Protein AF-A0A9D6U1D5-F1 (afdb_monomer)

Solvent-accessible surface area (backbone atoms only — not comparable to full-atom values): 5457 Å² total; per-residue (Å²): 139,46,69,76,48,76,51,85,46,34,38,28,42,75,87,43,80,44,70,63,67,42,79,46,67,90,56,95,45,68,71,60,49,74,64,62,74,46,47,29,40,37,30,14,21,4,69,76,40,73,54,75,80,55,66,68,57,53,50,53,32,50,79,69,66,24,44,77,45,79,33,28,24,68,56,34,48,51,54,58,63,68,52,59,92,88,60,48,47,33,34,42,36,36,38,43,112

Secondary structure (DSSP, 8-state):
--EEEEETTEEEETTEEE-S-EEE---SSHHHHHH---SEEEEEETTTT-PPPPHHHHHHHHHTTPEEEEE-HHHHHHHHHTS-TT--EEEEEE---

Nearest PDB structures (foldseek):
  2cyj-assembly1_A  TM=8.434E-01  e=9.416E-07  Pyrococcus horikoshii OT3
  2q4q-assembly1_A  TM=8.139E-01  e=4.039E-06  Homo sapiens
  2q4q-assembly2_B  TM=7.434E-01  e=1.599E-06  Homo sapiens
  6xle-assembly1_B  TM=4.063E-01  e=7.465E+00  Saccharomyces cerevisiae S288C

Radius of gyration: 13.1 Å; Cα contacts (8 Å, |Δi|>4): 186; chains: 1; bounding box: 34×24×35 Å

Mean predicted aligned error: 3.12 Å

pLDDT: mean 93.72, std 6.44, range [68.81, 98.38]

Structure (mmCIF, N/CA/C/O backbone):
data_AF-A0A9D6U1D5-F1
#
_entry.id   AF-A0A9D6U1D5-F1
#
loop_
_atom_site.group_PDB
_atom_site.id
_atom_site.type_symbol
_atom_site.label_atom_id
_atom_site.label_alt_id
_atom_site.label_comp_id
_atom_site.label_asym_id
_atom_site.label_entity_id
_atom_site.label_seq_id
_atom_site.pdbx_PDB_ins_code
_atom_site.Cartn_x
_atom_site.Cartn_y
_atom_site.Cartn_z
_atom_site.occupancy
_atom_site.B_iso_or_equiv
_atom_site.auth_seq_id
_atom_site.auth_comp_id
_atom_site.auth_asym_id
_atom_site.auth_atom_id
_atom_site.pdbx_PDB_model_num
ATOM 1 N N . MET A 1 1 ? 5.224 6.440 9.252 1.00 88.94 1 MET A N 1
ATOM 2 C CA . MET A 1 1 ? 5.750 5.820 8.023 1.00 88.94 1 MET A CA 1
ATOM 3 C C . MET A 1 1 ? 5.404 6.727 6.861 1.00 88.94 1 MET A C 1
ATOM 5 O O . MET A 1 1 ? 4.264 7.175 6.794 1.00 88.94 1 MET A O 1
ATOM 9 N N . ARG A 1 2 ? 6.361 7.005 5.981 1.00 94.31 2 ARG A N 1
ATOM 10 C CA . ARG A 1 2 ? 6.196 7.844 4.795 1.00 94.31 2 ARG A CA 1
ATOM 11 C C . ARG A 1 2 ? 6.804 7.146 3.583 1.00 94.31 2 ARG A C 1
ATOM 13 O O . ARG A 1 2 ? 7.920 6.643 3.649 1.00 94.31 2 ARG A O 1
ATOM 20 N N . ILE A 1 3 ? 6.079 7.133 2.468 1.00 97.50 3 ILE A N 1
ATOM 21 C CA . ILE A 1 3 ? 6.628 6.727 1.172 1.00 97.50 3 ILE A CA 1
ATOM 22 C C . ILE A 1 3 ? 7.321 7.949 0.571 1.00 97.50 3 ILE A C 1
ATOM 24 O O . ILE A 1 3 ? 6.663 8.932 0.225 1.00 97.50 3 ILE A O 1
ATOM 28 N N . ASP A 1 4 ? 8.642 7.904 0.460 1.00 98.19 4 ASP A N 1
ATOM 29 C CA . ASP A 1 4 ? 9.444 9.018 -0.043 1.00 98.19 4 ASP A CA 1
ATOM 30 C C . ASP A 1 4 ? 9.373 9.112 -1.566 1.00 98.19 4 ASP A C 1
ATOM 32 O O . ASP A 1 4 ? 9.225 10.202 -2.123 1.00 98.19 4 ASP A O 1
ATOM 36 N N . SER A 1 5 ? 9.449 7.968 -2.252 1.00 98.12 5 SER A N 1
ATOM 37 C CA . SER A 1 5 ? 9.360 7.907 -3.709 1.00 98.12 5 SER A CA 1
ATOM 38 C C . SER A 1 5 ? 8.943 6.532 -4.227 1.00 98.12 5 SER A C 1
ATOM 40 O O . SER A 1 5 ? 9.122 5.504 -3.572 1.00 98.12 5 SER A O 1
ATOM 42 N N . TYR A 1 6 ? 8.397 6.533 -5.443 1.00 98.06 6 TYR A N 1
ATOM 43 C CA . TYR A 1 6 ? 8.099 5.339 -6.228 1.00 98.06 6 TYR A CA 1
ATOM 44 C C . TYR A 1 6 ? 8.515 5.543 -7.691 1.00 98.06 6 TYR A C 1
ATOM 46 O O . TYR A 1 6 ? 8.160 6.546 -8.330 1.00 98.06 6 TYR A O 1
ATOM 54 N N . GLU A 1 7 ? 9.212 4.541 -8.218 1.00 97.06 7 GLU A N 1
ATOM 55 C CA . GLU A 1 7 ? 9.599 4.368 -9.616 1.00 97.06 7 GLU A CA 1
ATOM 56 C C . GLU A 1 7 ? 9.395 2.901 -10.027 1.00 97.06 7 GLU A C 1
ATOM 58 O O . GLU A 1 7 ? 9.174 2.026 -9.192 1.00 97.06 7 GLU A O 1
ATOM 63 N N . PHE A 1 8 ? 9.445 2.609 -11.327 1.00 96.88 8 PHE A N 1
ATOM 64 C CA . PHE A 1 8 ? 9.220 1.249 -11.817 1.0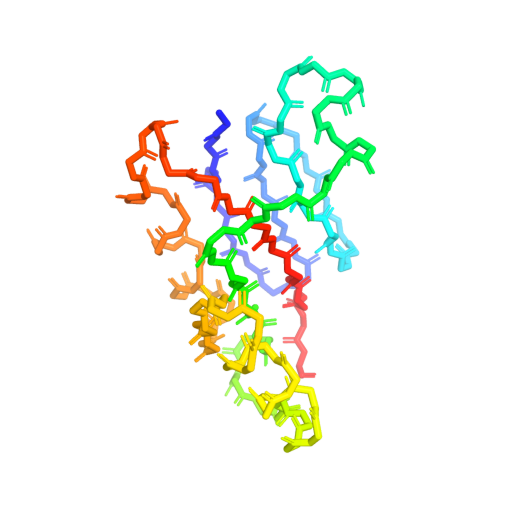0 96.88 8 PHE A CA 1
ATOM 65 C C . PHE A 1 8 ? 10.202 0.254 -11.172 1.00 96.88 8 PHE A C 1
ATOM 67 O O . PHE A 1 8 ? 11.416 0.377 -11.332 1.00 96.88 8 PHE A O 1
ATOM 74 N N . GLY A 1 9 ? 9.671 -0.730 -10.440 1.00 97.19 9 GLY A N 1
ATOM 75 C CA . GLY A 1 9 ? 10.458 -1.746 -9.737 1.00 97.19 9 GLY A CA 1
ATOM 76 C C . GLY A 1 9 ? 11.183 -1.260 -8.474 1.00 97.19 9 GLY A C 1
ATOM 77 O O . GLY A 1 9 ? 11.983 -2.014 -7.921 1.00 97.19 9 GLY A O 1
ATOM 78 N N . GLN A 1 10 ? 10.937 -0.032 -8.003 1.00 98.25 10 GLN A N 1
ATOM 79 C CA . GLN A 1 10 ? 11.594 0.511 -6.813 1.00 98.25 10 GLN A CA 1
ATOM 80 C C . GLN A 1 10 ? 10.677 1.430 -5.998 1.00 98.25 10 GLN A C 1
ATOM 82 O O . GLN A 1 10 ? 10.029 2.331 -6.523 1.00 98.25 10 GLN A O 1
ATOM 87 N N . ILE A 1 11 ? 10.691 1.261 -4.680 1.00 98.38 11 ILE A N 1
ATOM 88 C CA . ILE A 1 11 ? 10.004 2.146 -3.736 1.00 98.38 11 ILE A CA 1
ATOM 89 C C . ILE A 1 11 ? 10.931 2.475 -2.566 1.00 98.38 11 ILE A C 1
ATOM 91 O O . ILE A 1 11 ? 11.690 1.616 -2.110 1.00 98.38 11 ILE A O 1
ATOM 95 N N . VAL A 1 12 ? 10.892 3.722 -2.102 1.00 98.38 12 VAL A N 1
ATOM 96 C CA . VAL A 1 12 ? 11.646 4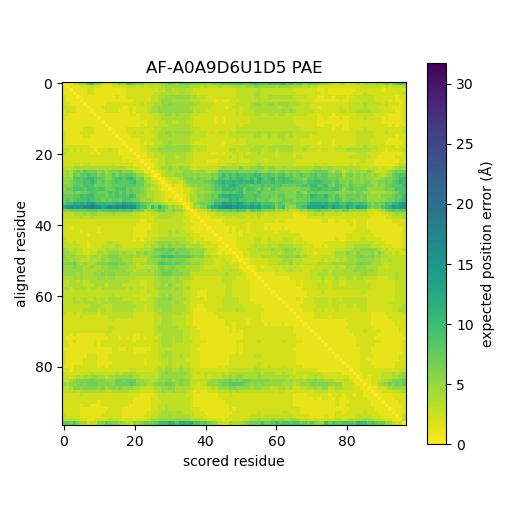.193 -0.935 1.00 98.38 12 VAL A CA 1
ATOM 97 C C . VAL A 1 12 ? 10.653 4.570 0.155 1.00 98.38 12 VAL A C 1
ATOM 99 O O . VAL A 1 12 ? 9.751 5.374 -0.080 1.00 98.38 12 VAL A O 1
ATOM 102 N N . ILE A 1 13 ? 10.795 3.958 1.329 1.00 97.75 13 ILE A N 1
ATOM 103 C CA . ILE A 1 13 ? 9.923 4.170 2.488 1.00 97.75 13 ILE A CA 1
ATOM 104 C C . ILE A 1 13 ? 10.805 4.454 3.696 1.00 97.75 13 ILE A C 1
ATOM 106 O O . ILE A 1 13 ? 11.664 3.633 4.023 1.00 97.75 13 ILE A O 1
ATOM 110 N N . ASP A 1 14 ? 10.592 5.598 4.342 1.00 96.19 14 ASP A N 1
ATOM 111 C CA . ASP A 1 14 ? 11.392 6.084 5.471 1.00 96.19 14 ASP A CA 1
ATOM 112 C C . ASP A 1 14 ? 12.917 5.966 5.204 1.00 96.19 14 ASP A C 1
ATOM 114 O O . ASP A 1 14 ? 13.689 5.476 6.029 1.00 96.19 14 ASP A O 1
ATOM 118 N N . GLY A 1 15 ? 13.352 6.355 4.000 1.00 97.94 15 GLY A N 1
ATOM 119 C CA . GLY A 1 15 ? 14.742 6.313 3.532 1.00 97.94 15 GLY A CA 1
ATOM 120 C C . GLY A 1 15 ? 15.262 4.931 3.114 1.00 97.94 15 GLY A C 1
ATOM 121 O O . GLY A 1 15 ? 16.392 4.824 2.634 1.00 97.94 15 GLY A O 1
ATOM 122 N N . LYS A 1 16 ? 14.466 3.865 3.262 1.00 97.94 16 LYS A N 1
ATOM 123 C CA . LYS A 1 16 ? 14.860 2.498 2.908 1.00 97.94 16 LYS A CA 1
ATOM 124 C C . LYS A 1 16 ? 14.301 2.078 1.554 1.00 97.94 16 LYS A C 1
ATOM 126 O O . LYS A 1 16 ? 13.102 2.162 1.304 1.00 97.94 16 LYS A O 1
ATOM 131 N N . THR A 1 17 ? 15.182 1.558 0.707 1.00 98.25 17 THR A N 1
ATOM 132 C CA . THR A 1 17 ? 14.842 1.089 -0.639 1.00 98.25 17 THR A CA 1
ATOM 133 C C . THR A 1 17 ? 14.361 -0.357 -0.638 1.00 98.25 17 THR A C 1
ATOM 135 O O . THR A 1 17 ? 14.995 -1.239 -0.055 1.00 98.25 17 THR A O 1
ATOM 138 N N . TYR A 1 18 ? 13.290 -0.609 -1.384 1.00 98.12 18 TYR A N 1
ATOM 139 C CA . TYR A 1 18 ? 12.759 -1.932 -1.690 1.00 98.12 18 TYR A CA 1
ATOM 140 C C . TYR A 1 18 ? 12.611 -2.092 -3.207 1.00 98.12 18 TYR A C 1
ATOM 142 O O . TYR A 1 18 ? 12.350 -1.125 -3.922 1.00 98.12 18 TYR A O 1
ATOM 150 N N . ARG A 1 19 ? 12.811 -3.320 -3.696 1.00 97.75 19 ARG A N 1
ATOM 151 C CA . ARG A 1 19 ? 12.813 -3.674 -5.132 1.00 97.75 19 ARG A CA 1
ATOM 152 C C . ARG A 1 19 ? 11.934 -4.881 -5.464 1.00 97.75 19 ARG A C 1
AT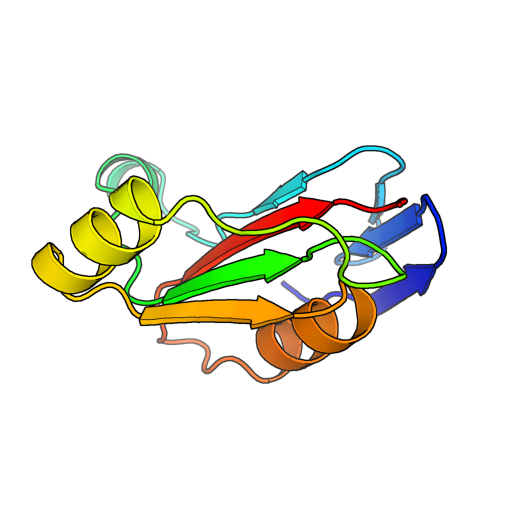OM 154 O O . ARG A 1 19 ? 12.116 -5.538 -6.480 1.00 97.75 19 ARG A O 1
ATOM 161 N N . GLN A 1 20 ? 11.028 -5.200 -4.556 1.00 96.88 20 GLN A N 1
ATOM 162 C CA . GLN A 1 20 ? 10.064 -6.284 -4.667 1.00 96.88 20 GLN A CA 1
ATOM 163 C C . GLN A 1 20 ? 8.719 -5.762 -4.190 1.00 96.88 20 GLN A C 1
ATOM 165 O O . GLN A 1 20 ? 8.672 -4.752 -3.482 1.00 96.88 20 GLN A O 1
ATOM 170 N N . ASP A 1 21 ? 7.657 -6.463 -4.552 1.00 97.25 21 ASP A N 1
ATOM 171 C CA . ASP A 1 21 ? 6.319 -6.139 -4.081 1.00 97.25 21 ASP A CA 1
ATOM 172 C C . ASP A 1 21 ? 6.256 -6.158 -2.552 1.00 97.25 21 ASP A C 1
ATOM 174 O O . ASP A 1 21 ? 6.946 -6.935 -1.884 1.00 97.25 21 ASP A O 1
ATOM 178 N N . LEU A 1 22 ? 5.443 -5.266 -1.990 1.00 96.88 22 LEU A N 1
ATOM 179 C CA . LEU A 1 22 ? 5.379 -5.052 -0.548 1.00 96.88 22 LEU A CA 1
ATOM 180 C C . LEU A 1 22 ? 3.971 -5.268 -0.019 1.00 96.88 22 LEU A C 1
ATOM 182 O O . LEU A 1 22 ? 3.011 -4.698 -0.534 1.00 96.88 22 LEU A O 1
ATOM 186 N N . LEU A 1 23 ? 3.886 -6.008 1.084 1.00 95.12 23 LEU A N 1
ATOM 187 C CA . LEU A 1 23 ? 2.767 -5.931 2.011 1.00 95.12 23 LEU A CA 1
ATOM 188 C C . LEU A 1 23 ? 3.161 -4.993 3.150 1.00 95.12 23 LEU A C 1
ATOM 190 O O . LEU A 1 23 ? 4.193 -5.188 3.792 1.00 95.12 23 LEU A O 1
ATOM 194 N N . ILE A 1 24 ? 2.357 -3.961 3.380 1.00 93.56 24 ILE A N 1
ATOM 195 C CA . ILE A 1 24 ? 2.620 -2.931 4.382 1.00 93.56 24 ILE A CA 1
ATOM 196 C C . ILE A 1 24 ? 1.500 -2.938 5.408 1.00 93.56 24 ILE A C 1
ATOM 198 O O . ILE A 1 24 ? 0.320 -2.874 5.062 1.00 93.56 24 ILE A O 1
ATOM 202 N N . TRP A 1 25 ? 1.900 -2.961 6.676 1.00 90.00 25 TRP A N 1
ATOM 203 C CA . TRP A 1 25 ? 1.001 -2.897 7.815 1.00 90.00 25 TRP A CA 1
ATOM 204 C C . TRP A 1 25 ? 1.599 -1.992 8.902 1.00 90.00 25 TRP A C 1
ATOM 206 O O . TRP A 1 25 ? 2.420 -2.450 9.698 1.00 90.00 25 TRP A O 1
ATOM 216 N N . PRO A 1 26 ? 1.258 -0.692 8.940 1.00 84.94 26 PRO A N 1
ATOM 217 C CA . PRO A 1 26 ? 1.896 0.278 9.827 1.00 84.94 26 PRO A CA 1
ATOM 218 C C . PRO A 1 26 ? 1.258 0.265 11.223 1.00 84.94 26 PRO A C 1
ATOM 220 O O . PRO A 1 26 ? 0.782 1.290 11.707 1.00 84.94 26 PRO A O 1
ATOM 223 N N . ILE A 1 27 ? 1.228 -0.901 11.873 1.00 81.25 27 ILE A N 1
ATOM 224 C CA . ILE A 1 27 ? 0.777 -1.018 13.263 1.00 81.25 27 ILE A CA 1
ATOM 225 C C . ILE A 1 27 ? 1.997 -1.150 14.185 1.00 81.25 27 ILE A C 1
ATOM 227 O O . ILE A 1 27 ? 2.803 -2.061 13.991 1.00 81.25 27 ILE A O 1
ATOM 231 N N . PRO A 1 28 ? 2.140 -0.276 15.200 1.00 74.62 28 PRO A N 1
ATOM 232 C CA . PRO A 1 28 ? 3.296 -0.288 16.096 1.00 74.62 28 PRO A CA 1
ATOM 233 C C . PRO A 1 28 ? 3.274 -1.435 17.122 1.00 74.62 28 PRO A C 1
ATOM 235 O O . PRO A 1 28 ? 4.330 -1.812 17.629 1.00 74.62 28 PRO A O 1
ATOM 238 N N . TYR A 1 29 ? 2.104 -2.007 17.432 1.00 80.94 29 TYR A N 1
ATOM 239 C CA . TYR A 1 29 ? 1.946 -3.041 18.460 1.00 80.94 29 TYR A CA 1
ATOM 240 C C . TYR A 1 29 ? 1.658 -4.424 17.862 1.00 80.94 29 TYR A C 1
ATOM 242 O O . TYR A 1 29 ? 0.687 -4.614 17.133 1.00 80.94 29 TYR A O 1
ATOM 250 N N . VAL A 1 30 ? 2.467 -5.426 18.229 1.00 81.31 30 VAL A N 1
ATOM 251 C CA . VAL A 1 30 ? 2.389 -6.796 17.675 1.00 81.31 30 VAL A CA 1
ATOM 252 C C . VAL A 1 30 ? 1.012 -7.433 17.874 1.00 81.31 30 VAL A C 1
ATOM 254 O O . VAL A 1 30 ? 0.481 -8.029 16.943 1.00 81.31 30 VAL A O 1
ATOM 257 N N . PHE A 1 31 ? 0.395 -7.284 19.049 1.00 82.50 31 PHE A N 1
ATOM 258 C CA . PHE A 1 31 ? -0.938 -7.845 19.303 1.00 82.50 31 PHE A CA 1
ATOM 259 C C . PHE A 1 31 ? -2.025 -7.221 18.417 1.00 82.50 31 PHE A C 1
ATOM 261 O O . PHE A 1 31 ? -2.911 -7.928 17.945 1.00 82.50 31 PHE A O 1
ATOM 268 N N . GLU A 1 32 ? -1.937 -5.921 18.136 1.00 75.81 32 GLU A N 1
ATOM 269 C CA . GLU A 1 32 ? -2.856 -5.244 17.217 1.00 75.81 32 GLU A CA 1
ATOM 270 C C . GLU A 1 32 ? -2.598 -5.644 15.760 1.00 75.81 32 GLU A C 1
ATOM 272 O O . GLU A 1 32 ? -3.541 -5.810 14.987 1.00 75.81 32 GLU A O 1
ATOM 277 N N . ALA A 1 33 ? -1.331 -5.850 15.387 1.00 72.62 33 ALA A N 1
ATOM 278 C CA . ALA A 1 33 ? -0.967 -6.354 14.068 1.00 72.62 33 ALA A CA 1
ATOM 279 C C . ALA A 1 33 ? -1.517 -7.771 13.840 1.00 72.62 33 ALA A C 1
ATOM 281 O O . ALA A 1 33 ? -2.052 -8.050 12.771 1.00 72.62 33 ALA A O 1
ATOM 282 N N . LEU A 1 34 ? -1.465 -8.636 14.862 1.00 78.19 34 LEU A N 1
ATOM 283 C CA . LEU A 1 34 ? -2.061 -9.976 14.831 1.00 78.19 34 LEU A CA 1
ATOM 284 C C . LEU A 1 34 ? -3.594 -9.942 14.764 1.00 78.19 34 LEU A C 1
ATOM 286 O O . LEU A 1 34 ? -4.193 -10.820 14.148 1.00 78.19 34 LEU A O 1
ATOM 290 N N . ALA A 1 35 ? -4.228 -8.938 15.375 1.00 79.00 35 ALA A N 1
ATOM 291 C CA . ALA A 1 35 ? -5.671 -8.730 15.267 1.00 79.00 35 ALA A CA 1
ATOM 292 C C . ALA A 1 35 ? -6.091 -8.234 13.874 1.00 79.00 35 ALA A C 1
ATOM 294 O O . ALA A 1 35 ? -7.240 -8.429 13.486 1.00 79.00 35 ALA A O 1
ATOM 295 N N . GLY A 1 36 ? -5.168 -7.614 13.130 1.00 68.81 36 GLY A N 1
ATOM 296 C CA . GLY A 1 36 ? -5.260 -7.469 11.684 1.00 68.81 36 GLY A CA 1
ATOM 297 C C . GLY A 1 36 ? -6.542 -6.804 11.182 1.00 68.81 36 GLY A C 1
ATOM 298 O O . GLY A 1 36 ? -7.020 -7.214 10.137 1.00 68.81 36 GLY A O 1
ATOM 299 N N . ASP A 1 37 ? -7.121 -5.834 11.906 1.00 85.50 37 ASP A N 1
ATOM 300 C CA . ASP A 1 37 ? -8.425 -5.199 11.609 1.00 85.50 37 ASP A CA 1
ATOM 301 C C . ASP A 1 37 ? -8.262 -3.835 10.890 1.00 85.50 37 ASP A C 1
ATOM 303 O O . ASP A 1 37 ? -8.466 -2.777 11.504 1.00 85.50 37 ASP A O 1
ATOM 307 N N . PRO A 1 38 ? -7.840 -3.804 9.609 1.00 91.75 38 PRO A N 1
ATOM 308 C CA . PRO A 1 38 ? -7.707 -2.591 8.842 1.00 91.75 38 PRO A CA 1
ATOM 309 C C . PRO A 1 38 ? -9.109 -2.146 8.455 1.00 91.75 38 PRO A C 1
ATOM 311 O O . PRO A 1 38 ? -10.018 -2.946 8.250 1.00 91.75 38 PRO A O 1
ATOM 314 N N . LYS A 1 39 ? -9.285 -0.841 8.316 1.00 94.44 39 LYS A N 1
ATOM 315 C CA . LYS A 1 39 ? -10.505 -0.262 7.751 1.00 94.44 39 LYS A CA 1
ATOM 316 C C . LYS A 1 39 ? -10.340 0.110 6.287 1.00 94.44 39 LYS A C 1
ATOM 318 O O . LYS A 1 39 ? -11.336 0.408 5.641 1.00 94.44 39 LYS A O 1
ATOM 323 N N . VAL A 1 40 ? -9.110 0.057 5.777 1.00 96.00 40 VAL A N 1
ATOM 324 C CA . VAL A 1 40 ? -8.776 0.310 4.376 1.00 96.00 40 VAL A CA 1
ATOM 325 C C . VAL A 1 40 ? -7.707 -0.681 3.914 1.00 96.00 40 VAL A C 1
ATOM 327 O O . VAL A 1 40 ? -6.689 -0.838 4.588 1.00 96.00 40 VAL A O 1
ATOM 330 N N . LEU A 1 41 ? -7.912 -1.309 2.760 1.00 97.06 41 LEU A N 1
ATOM 331 C CA . LEU A 1 41 ? -6.879 -2.007 2.001 1.00 97.06 41 LEU A CA 1
ATOM 332 C C . LEU A 1 41 ? -6.542 -1.186 0.753 1.00 97.06 41 LEU A C 1
ATOM 334 O O . LEU A 1 41 ? -7.385 -1.001 -0.124 1.00 97.06 41 LEU A O 1
ATOM 338 N N . VAL A 1 42 ? -5.301 -0.717 0.658 1.00 97.94 42 VAL A N 1
ATOM 339 C CA . VAL A 1 42 ? -4.784 -0.029 -0.529 1.00 97.94 42 VAL A CA 1
ATOM 340 C C . VAL A 1 42 ? -4.055 -1.033 -1.421 1.00 97.94 42 VAL A C 1
ATOM 342 O O . VAL A 1 42 ? -3.099 -1.676 -0.997 1.00 97.94 42 VAL A O 1
ATOM 345 N N . VAL A 1 43 ? -4.472 -1.151 -2.675 1.00 98.31 43 VAL A N 1
ATOM 346 C CA . VAL A 1 43 ? -3.830 -2.006 -3.674 1.00 98.31 43 VAL A CA 1
ATOM 347 C C . VAL A 1 43 ? -3.145 -1.134 -4.721 1.00 98.31 43 VAL A C 1
ATOM 349 O O . VAL A 1 43 ? -3.798 -0.404 -5.468 1.00 98.31 43 VAL A O 1
ATOM 352 N N . GLY A 1 44 ? -1.817 -1.219 -4.774 1.00 98.06 44 GLY A N 1
ATOM 353 C CA . GLY A 1 44 ? -1.007 -0.688 -5.863 1.00 98.06 44 GLY A CA 1
ATOM 354 C C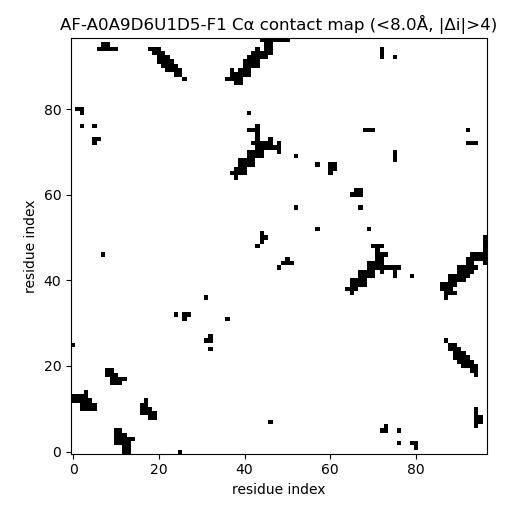 . GLY A 1 44 ? -0.980 -1.690 -7.010 1.00 98.06 44 GLY A C 1
ATOM 355 O O . GLY A 1 44 ? -0.293 -2.702 -6.924 1.00 98.06 44 GLY A O 1
ATOM 356 N N . ALA A 1 45 ? -1.721 -1.408 -8.076 1.00 97.44 45 ALA A N 1
ATOM 357 C CA . ALA A 1 45 ? -1.957 -2.304 -9.209 1.00 97.44 45 ALA A CA 1
ATOM 358 C C . ALA A 1 45 ? -0.853 -2.260 -10.290 1.00 97.44 45 ALA A C 1
ATOM 360 O O . ALA A 1 45 ? -1.114 -2.468 -11.477 1.00 97.44 45 ALA A O 1
ATOM 361 N N . GLY A 1 46 ? 0.379 -1.934 -9.893 1.00 97.25 46 GLY A N 1
ATOM 362 C CA . GLY A 1 46 ? 1.497 -1.701 -10.802 1.00 97.25 46 GLY A CA 1
ATOM 363 C C . GLY A 1 46 ? 1.527 -0.285 -11.374 1.00 97.25 46 GLY A C 1
ATOM 364 O O . GLY A 1 46 ? 0.631 0.535 -11.162 1.00 97.25 46 GLY A O 1
ATOM 365 N N . ALA A 1 47 ? 2.575 0.003 -12.137 1.00 95.69 47 ALA A N 1
ATOM 366 C CA . ALA A 1 47 ? 2.820 1.274 -12.806 1.00 95.69 47 ALA A CA 1
ATOM 367 C C . ALA A 1 47 ? 1.683 1.665 -13.760 1.00 95.69 47 ALA A C 1
ATOM 369 O O . ALA A 1 47 ? 1.353 2.844 -13.865 1.00 95.69 47 ALA A O 1
ATOM 370 N N . TYR A 1 48 ? 1.083 0.676 -14.427 1.00 93.94 48 TYR A N 1
ATOM 371 C CA . TYR A 1 48 ? 0.039 0.878 -15.434 1.00 93.94 48 TYR A CA 1
ATOM 372 C C . TYR A 1 48 ? -1.375 0.569 -14.928 1.00 93.94 48 TYR A C 1
ATOM 374 O O . TYR A 1 48 ? -2.326 0.745 -15.681 1.00 93.94 48 TYR A O 1
ATOM 382 N N . GLY A 1 49 ? -1.525 0.099 -13.684 1.00 93.50 49 GLY A N 1
ATOM 383 C CA . GLY A 1 49 ? -2.833 -0.223 -13.108 1.00 93.50 49 GLY A CA 1
ATOM 384 C C . GLY A 1 49 ? -3.563 -1.374 -13.805 1.00 93.50 49 GLY A C 1
ATOM 385 O O . GLY A 1 49 ? -4.787 -1.365 -13.853 1.00 93.50 49 GLY A O 1
ATOM 386 N N . ARG A 1 50 ? -2.831 -2.329 -14.393 1.00 92.88 50 ARG A N 1
ATOM 387 C CA . ARG A 1 50 ? -3.420 -3.452 -15.146 1.00 92.88 50 ARG A CA 1
ATOM 388 C C . ARG A 1 50 ? -3.794 -4.642 -14.271 1.00 92.88 50 ARG A C 1
ATOM 390 O O . ARG A 1 50 ? -4.529 -5.511 -14.725 1.00 92.88 50 ARG A O 1
ATOM 397 N N . MET A 1 51 ? -3.269 -4.701 -13.049 1.00 93.62 51 MET A N 1
ATOM 398 C CA . MET A 1 51 ? -3.663 -5.721 -12.090 1.00 93.62 51 MET A CA 1
ATOM 399 C C . MET A 1 51 ? -5.087 -5.436 -11.609 1.00 93.62 51 MET A C 1
ATOM 401 O O . MET A 1 51 ? -5.356 -4.381 -11.035 1.00 93.62 51 MET A O 1
ATOM 405 N N . GLU A 1 52 ? -5.989 -6.386 -11.820 1.00 91.88 52 GLU A N 1
ATOM 406 C CA . GLU A 1 52 ? -7.352 -6.309 -11.306 1.00 91.88 52 GLU A CA 1
ATOM 407 C C . GLU A 1 52 ? -7.438 -6.964 -9.928 1.00 91.88 52 GLU A C 1
ATOM 409 O O . GLU A 1 52 ? -6.807 -7.989 -9.663 1.00 91.88 52 GLU A O 1
ATOM 414 N N . VAL A 1 53 ? -8.227 -6.363 -9.037 1.00 92.38 53 VAL A N 1
ATOM 415 C CA . VAL A 1 53 ? -8.585 -7.008 -7.775 1.00 92.38 53 VAL A CA 1
ATOM 416 C C . VAL A 1 53 ? -9.708 -7.992 -8.057 1.00 92.38 53 VAL A C 1
ATOM 418 O O . VAL A 1 53 ? -10.729 -7.620 -8.639 1.00 92.38 53 VAL A O 1
ATOM 421 N N . ASP A 1 54 ? -9.512 -9.237 -7.634 1.00 94.69 54 ASP A N 1
ATOM 422 C CA . ASP A 1 54 ? -10.511 -10.284 -7.789 1.00 94.69 54 ASP A CA 1
ATOM 423 C C . ASP A 1 54 ? -11.858 -9.886 -7.152 1.00 94.69 54 ASP A C 1
ATOM 425 O O . ASP A 1 54 ? -11.914 -9.263 -6.084 1.00 94.69 54 ASP A O 1
ATOM 429 N N . ARG A 1 55 ? -12.963 -10.232 -7.822 1.00 95.50 55 ARG A N 1
ATOM 430 C CA . ARG A 1 55 ? -14.309 -9.839 -7.380 1.00 95.50 55 ARG A CA 1
ATOM 431 C C . ARG A 1 55 ? -14.690 -10.479 -6.051 1.00 95.50 55 ARG A C 1
ATOM 433 O O . ARG A 1 55 ? -15.350 -9.818 -5.252 1.00 95.50 55 ARG A O 1
ATOM 440 N N . GLU A 1 56 ? -14.287 -11.723 -5.804 1.00 96.94 56 GLU A N 1
ATOM 441 C CA . GLU A 1 56 ? -14.568 -12.407 -4.541 1.00 96.94 56 GLU A CA 1
ATOM 442 C C . GLU A 1 56 ? -13.845 -11.706 -3.392 1.00 96.94 56 GLU A C 1
ATOM 444 O O . GLU A 1 56 ? -14.433 -11.489 -2.332 1.00 96.94 56 GLU A O 1
ATOM 449 N N . LEU A 1 57 ? -12.608 -11.253 -3.625 1.00 93.88 57 LEU A N 1
ATOM 450 C CA . LEU A 1 57 ? -11.876 -10.445 -2.653 1.00 93.88 57 LEU A CA 1
ATOM 451 C C . LEU A 1 57 ? -12.576 -9.104 -2.386 1.00 93.88 57 LEU A C 1
ATOM 453 O O . LEU A 1 57 ? -12.710 -8.710 -1.230 1.00 93.88 57 LEU A O 1
ATOM 457 N N . ALA A 1 58 ? -13.056 -8.409 -3.420 1.00 94.88 58 ALA A N 1
ATOM 458 C CA . ALA A 1 58 ? -13.773 -7.146 -3.239 1.00 94.88 58 ALA A CA 1
ATOM 459 C C . ALA A 1 58 ? -15.060 -7.316 -2.406 1.00 94.88 58 ALA A C 1
ATOM 461 O O . ALA A 1 58 ? -15.300 -6.530 -1.487 1.00 94.88 58 ALA A O 1
ATOM 462 N N . VAL A 1 59 ? -15.845 -8.365 -2.679 1.00 97.25 59 VAL A N 1
ATOM 463 C CA . VAL A 1 59 ? -17.048 -8.710 -1.899 1.00 97.25 59 VAL A CA 1
ATOM 464 C C . VAL A 1 59 ? -16.678 -9.054 -0.457 1.00 97.25 59 VAL A C 1
ATOM 466 O O . VAL A 1 59 ? -17.261 -8.507 0.475 1.00 97.25 59 VAL A O 1
ATOM 469 N N . TYR A 1 60 ? -15.655 -9.888 -0.259 1.00 96.00 60 TYR A N 1
ATOM 470 C CA . TYR A 1 60 ? -15.175 -10.246 1.074 1.00 96.00 60 TYR A CA 1
ATOM 471 C C . TYR A 1 60 ? -14.779 -9.013 1.900 1.00 96.00 60 TYR A C 1
ATOM 473 O O . TYR A 1 60 ? -15.137 -8.904 3.073 1.00 96.00 60 TYR A O 1
ATOM 481 N N . LEU A 1 61 ? -14.054 -8.064 1.300 1.00 95.69 61 LEU A N 1
ATOM 482 C CA . LEU A 1 61 ? -13.649 -6.829 1.974 1.00 95.69 61 LEU A CA 1
ATOM 483 C C . LEU A 1 61 ? -14.862 -5.967 2.334 1.00 95.69 61 LEU A C 1
ATOM 485 O O . LEU A 1 61 ? -14.947 -5.479 3.463 1.00 95.69 61 LEU A O 1
ATOM 489 N N . GLN A 1 62 ? -15.824 -5.840 1.418 1.00 95.62 62 GLN A N 1
ATOM 490 C CA . GLN A 1 62 ? -17.066 -5.110 1.656 1.00 95.62 62 GLN A CA 1
ATOM 491 C C . GLN A 1 62 ? -17.861 -5.703 2.829 1.00 95.62 62 GLN A C 1
ATOM 493 O O . GLN A 1 62 ? -18.250 -4.958 3.730 1.00 95.62 62 GLN A O 1
ATOM 498 N N . ASP A 1 63 ? -18.033 -7.026 2.872 1.00 96.81 63 ASP A N 1
ATOM 499 C CA . ASP A 1 63 ? -18.737 -7.734 3.952 1.00 96.81 63 ASP A CA 1
ATOM 500 C C . ASP A 1 63 ? -18.050 -7.561 5.314 1.00 96.81 63 ASP A C 1
ATOM 502 O O . ASP A 1 63 ? -18.694 -7.578 6.366 1.00 96.81 63 ASP A O 1
ATOM 506 N N . LYS A 1 64 ? -16.728 -7.362 5.315 1.00 95.12 64 LYS A N 1
ATOM 507 C CA . LYS A 1 64 ? -15.939 -7.059 6.518 1.00 95.12 64 LYS A CA 1
ATOM 508 C C . LYS A 1 64 ? -15.916 -5.571 6.876 1.00 95.12 64 LYS A C 1
ATOM 510 O O . LYS A 1 64 ? -15.317 -5.207 7.889 1.00 95.12 64 LYS A O 1
ATOM 515 N N . GLY A 1 65 ? -16.561 -4.709 6.088 1.00 95.88 65 GLY A N 1
ATOM 516 C CA . GLY A 1 65 ? -16.527 -3.259 6.277 1.00 95.88 65 GLY A CA 1
ATOM 517 C C . GL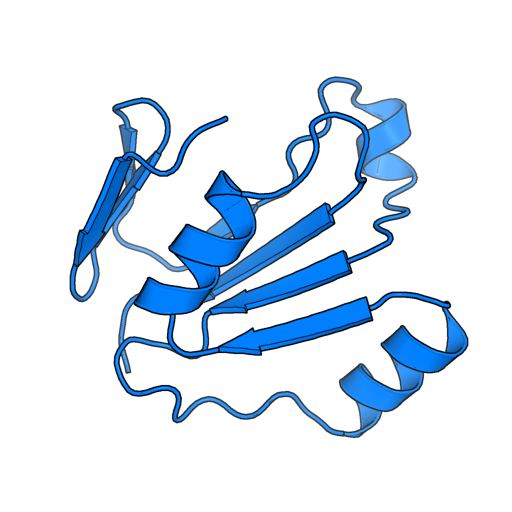Y A 1 65 ? -15.134 -2.662 6.051 1.00 95.88 65 GLY A C 1
ATOM 518 O O . GLY A 1 65 ? -14.775 -1.674 6.696 1.00 95.88 65 GLY A O 1
ATOM 519 N N . ILE A 1 66 ? -14.338 -3.288 5.182 1.00 96.19 66 ILE A N 1
ATOM 520 C CA . ILE A 1 66 ? -13.001 -2.846 4.790 1.00 96.19 66 ILE A CA 1
ATOM 521 C C . ILE A 1 66 ? -13.119 -2.139 3.442 1.00 96.19 66 ILE A C 1
ATOM 523 O O . ILE A 1 66 ? -13.541 -2.718 2.444 1.00 96.19 66 ILE A O 1
ATOM 527 N N . GLU A 1 67 ? -12.732 -0.871 3.411 1.00 97.44 67 GLU A N 1
ATOM 528 C CA . GLU A 1 67 ? -12.697 -0.074 2.191 1.00 97.44 67 GLU A CA 1
ATOM 529 C C . GLU A 1 67 ? -11.561 -0.554 1.277 1.00 97.44 67 GLU A C 1
ATOM 531 O O . GLU A 1 67 ? -10.411 -0.641 1.706 1.00 97.44 67 GLU A O 1
ATOM 536 N N . LEU A 1 68 ? -11.861 -0.854 0.015 1.00 97.62 68 LEU A N 1
ATOM 537 C CA . LEU A 1 68 ? -10.855 -1.209 -0.984 1.00 97.62 68 LEU A CA 1
ATOM 538 C C . LEU A 1 68 ? -10.505 0.013 -1.840 1.00 97.62 68 LEU A C 1
ATOM 540 O O . LEU A 1 68 ? -11.372 0.576 -2.505 1.00 97.62 68 LEU A O 1
ATOM 544 N N . VAL A 1 69 ? -9.220 0.370 -1.892 1.00 97.75 69 VAL A N 1
ATOM 545 C CA . VAL A 1 69 ? -8.687 1.408 -2.785 1.00 97.75 69 VAL A CA 1
ATOM 546 C C . VAL A 1 69 ? -7.682 0.778 -3.744 1.00 97.75 69 VAL A C 1
ATOM 548 O O . VAL A 1 69 ? -6.525 0.583 -3.386 1.00 97.75 69 VAL A O 1
ATOM 551 N N . ALA A 1 70 ? -8.104 0.472 -4.971 1.00 97.56 70 ALA A N 1
ATOM 552 C CA . ALA A 1 70 ? -7.234 -0.073 -6.016 1.00 97.56 70 ALA A CA 1
ATOM 553 C C . ALA A 1 70 ? -6.860 1.012 -7.036 1.00 97.56 70 ALA A C 1
ATOM 555 O O . ALA A 1 70 ? -7.736 1.615 -7.658 1.00 97.56 70 ALA A O 1
ATOM 556 N N . LYS A 1 71 ? -5.561 1.293 -7.186 1.00 98.00 71 LYS A N 1
ATOM 557 C CA . LYS A 1 71 ? -5.038 2.364 -8.052 1.00 98.00 71 LYS A CA 1
ATOM 558 C C . LYS A 1 71 ? -3.673 1.995 -8.644 1.00 98.00 71 LYS A C 1
ATOM 560 O O . LYS A 1 71 ? -2.991 1.141 -8.076 1.00 98.00 71 LYS A O 1
ATOM 565 N N . PRO A 1 72 ? -3.212 2.662 -9.722 1.00 98.19 72 PRO A N 1
ATOM 566 C CA . PRO A 1 72 ? -1.808 2.597 -10.117 1.00 98.19 72 PRO A CA 1
ATOM 567 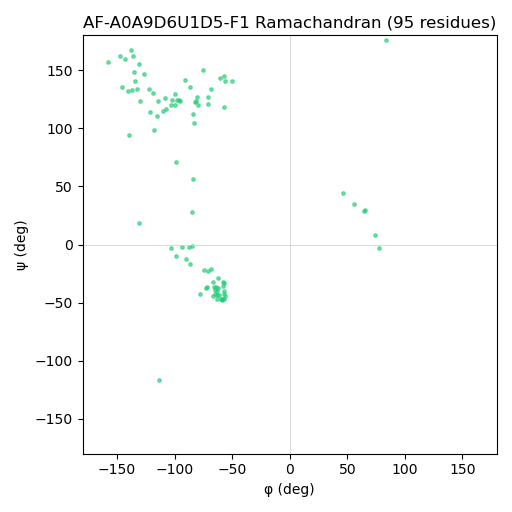C C . PRO A 1 72 ? -0.894 2.888 -8.922 1.00 98.19 72 PRO A C 1
ATOM 569 O O . PRO A 1 72 ? -1.186 3.774 -8.114 1.00 98.19 72 PRO A O 1
ATOM 572 N N . THR A 1 73 ? 0.221 2.169 -8.801 1.00 98.38 73 THR A N 1
ATOM 573 C CA . THR A 1 73 ? 1.058 2.188 -7.587 1.00 98.38 73 THR A CA 1
ATOM 574 C C . THR A 1 73 ? 1.536 3.591 -7.219 1.00 98.38 73 THR A C 1
ATOM 576 O O . THR A 1 73 ? 1.578 3.932 -6.038 1.00 98.38 73 THR A O 1
ATOM 579 N N . ARG A 1 74 ? 1.791 4.457 -8.209 1.00 98.00 74 ARG A N 1
ATOM 580 C CA . ARG A 1 74 ? 2.114 5.872 -7.968 1.00 98.00 74 ARG A CA 1
ATOM 581 C C . ARG A 1 74 ? 1.005 6.603 -7.208 1.00 98.00 74 ARG A C 1
ATOM 583 O O . ARG A 1 74 ? 1.299 7.311 -6.253 1.00 98.00 74 ARG A O 1
ATOM 590 N N . GLU A 1 75 ? -0.250 6.435 -7.610 1.00 98.38 75 GLU A N 1
ATOM 591 C CA . GLU A 1 75 ? -1.391 7.054 -6.930 1.00 98.38 75 GLU A CA 1
ATOM 592 C C . GLU A 1 75 ? -1.678 6.388 -5.581 1.00 98.38 75 GLU A C 1
ATOM 594 O O . GLU A 1 75 ? -1.987 7.082 -4.616 1.00 98.38 75 GLU A O 1
ATOM 599 N N . ALA A 1 76 ? -1.528 5.063 -5.483 1.00 98.25 76 ALA A N 1
ATOM 600 C CA . ALA A 1 76 ? -1.661 4.337 -4.219 1.00 98.25 76 ALA A CA 1
ATOM 601 C C . ALA A 1 76 ? -0.687 4.876 -3.153 1.00 98.25 76 ALA A C 1
ATOM 603 O O . ALA A 1 76 ? -1.071 5.067 -2.001 1.00 98.25 76 ALA A O 1
ATOM 604 N N . CYS A 1 77 ? 0.547 5.211 -3.549 1.00 98.06 77 CYS A N 1
ATOM 605 C CA . CYS A 1 77 ? 1.522 5.847 -2.661 1.00 98.06 77 CYS A CA 1
ATOM 606 C C . CYS A 1 77 ? 1.054 7.225 -2.157 1.00 98.06 77 CYS A C 1
ATOM 608 O O . CYS A 1 77 ? 1.281 7.564 -0.996 1.00 98.06 77 CYS A O 1
ATOM 610 N N . LEU A 1 78 ? 0.381 8.014 -3.005 1.00 98.06 78 LEU A N 1
ATOM 611 C CA . LEU A 1 78 ? -0.183 9.310 -2.607 1.00 98.06 78 LEU A CA 1
ATOM 612 C C . LEU A 1 78 ? -1.317 9.133 -1.595 1.00 98.06 78 LEU A C 1
ATOM 614 O O . LEU A 1 78 ? -1.332 9.833 -0.586 1.00 98.06 78 LEU A O 1
ATOM 618 N N . VAL A 1 79 ? -2.214 8.169 -1.832 1.00 97.75 79 VAL A N 1
ATOM 619 C CA . VAL A 1 79 ? -3.294 7.823 -0.894 1.00 97.75 79 VAL A CA 1
ATOM 620 C C . VAL A 1 79 ? -2.723 7.437 0.469 1.00 97.75 79 VAL A C 1
ATOM 622 O O . VAL A 1 79 ? -3.176 7.947 1.488 1.00 97.75 79 VAL A O 1
ATOM 625 N N . ILE A 1 80 ? -1.698 6.581 0.490 1.00 97.19 80 ILE A N 1
ATOM 626 C CA . ILE A 1 80 ? -1.028 6.154 1.725 1.00 97.19 80 ILE A CA 1
ATOM 627 C C . ILE A 1 80 ? -0.443 7.350 2.485 1.00 97.19 80 ILE A C 1
ATOM 629 O O . ILE A 1 80 ? -0.665 7.482 3.685 1.00 97.19 80 ILE A O 1
ATOM 633 N N . ASN A 1 81 ? 0.270 8.244 1.798 1.00 97.00 81 ASN A N 1
ATOM 634 C CA . ASN A 1 81 ? 0.896 9.407 2.432 1.00 97.00 81 ASN A CA 1
ATOM 635 C C . ASN A 1 81 ? -0.110 10.455 2.937 1.00 97.00 81 ASN A C 1
ATOM 637 O O . ASN A 1 81 ? 0.244 11.273 3.782 1.00 97.00 81 ASN A O 1
ATOM 641 N N . GLN A 1 82 ? -1.335 10.458 2.411 1.00 96.25 82 GLN A N 1
ATOM 642 C CA . GLN A 1 82 ? -2.421 11.345 2.840 1.00 96.25 82 GLN A CA 1
ATOM 643 C C . GLN A 1 82 ? -3.324 10.703 3.904 1.00 96.25 82 GLN A C 1
ATOM 645 O O . GLN A 1 82 ? -4.269 11.338 4.375 1.00 96.25 82 GLN A O 1
ATOM 650 N N . MET A 1 83 ? -3.059 9.449 4.276 1.00 94.38 83 MET A N 1
ATOM 651 C CA . MET A 1 83 ? -3.892 8.706 5.208 1.00 94.38 83 MET A CA 1
ATOM 652 C C . MET A 1 83 ? -3.804 9.306 6.625 1.00 94.38 83 MET A C 1
ATOM 654 O O . MET A 1 83 ? -2.696 9.559 7.104 1.00 94.38 83 MET A O 1
ATOM 658 N N . PRO A 1 84 ? -4.934 9.511 7.333 1.00 91.69 84 PRO A N 1
ATOM 659 C CA . PRO A 1 84 ? -4.912 9.999 8.710 1.00 91.69 84 PRO A CA 1
ATOM 660 C C . PRO A 1 84 ? -4.151 9.050 9.641 1.00 91.69 84 PRO A C 1
ATOM 662 O O . PRO A 1 84 ? -4.294 7.833 9.531 1.00 91.69 84 PRO A O 1
ATOM 665 N N . GLU A 1 85 ? -3.413 9.594 10.611 1.00 84.69 85 GLU A N 1
ATOM 666 C CA . GLU A 1 85 ? -2.593 8.802 11.546 1.00 84.69 85 GLU A CA 1
ATOM 667 C C . GLU A 1 85 ? -3.400 7.763 12.339 1.00 84.69 85 GLU A C 1
ATOM 669 O O . GLU A 1 85 ? -2.905 6.683 12.648 1.00 84.69 85 GLU A O 1
ATOM 674 N N . ASN A 1 86 ? -4.661 8.067 12.649 1.00 85.69 86 ASN A N 1
ATOM 675 C CA . ASN A 1 86 ? -5.561 7.185 13.391 1.00 85.69 86 ASN A CA 1
ATOM 676 C C . ASN A 1 86 ? -6.332 6.195 12.499 1.00 85.69 86 ASN A C 1
ATOM 678 O O . ASN A 1 86 ? -7.118 5.386 13.004 1.00 85.69 86 ASN A O 1
ATOM 682 N N . ARG A 1 87 ? -6.163 6.256 11.174 1.00 89.50 87 ARG A N 1
ATOM 683 C CA . ARG A 1 87 ? -6.827 5.333 10.256 1.00 89.50 87 ARG A CA 1
ATOM 684 C C . ARG A 1 87 ? -6.020 4.040 10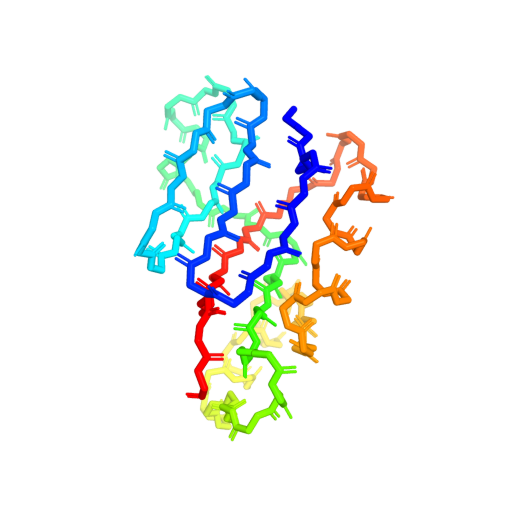.210 1.00 89.50 87 ARG A C 1
ATOM 686 O O . ARG A 1 87 ? -4.846 4.034 9.869 1.00 89.50 87 ARG A O 1
ATOM 693 N N . ARG A 1 88 ? -6.667 2.920 10.529 1.00 90.56 88 ARG A N 1
ATOM 694 C CA . ARG A 1 88 ? -6.063 1.588 10.398 1.00 90.56 88 ARG A CA 1
ATOM 695 C C . ARG A 1 88 ? -6.136 1.151 8.946 1.00 90.56 88 ARG A C 1
ATOM 697 O O . ARG A 1 88 ? -7.236 1.051 8.400 1.00 90.56 88 ARG A O 1
ATOM 704 N N . TRP A 1 89 ? -4.995 0.890 8.329 1.00 93.88 89 TRP A N 1
ATOM 705 C CA . TRP A 1 89 ? -4.926 0.507 6.926 1.00 93.88 89 TRP A CA 1
ATOM 706 C C . TRP A 1 89 ? -3.841 -0.537 6.685 1.00 93.88 89 TRP A C 1
ATOM 708 O O . TRP A 1 89 ? -2.922 -0.694 7.485 1.00 93.88 89 TRP A O 1
ATOM 718 N N . ALA A 1 90 ? -3.973 -1.240 5.570 1.00 95.25 90 ALA A N 1
ATOM 719 C CA . ALA A 1 90 ? -2.987 -2.164 5.036 1.00 95.25 90 ALA A CA 1
ATOM 720 C C . ALA A 1 90 ? -2.766 -1.862 3.555 1.00 95.25 90 ALA A C 1
ATOM 722 O O . ALA A 1 90 ? -3.658 -1.312 2.905 1.00 95.25 90 ALA A O 1
ATOM 723 N N . ALA A 1 91 ? -1.604 -2.210 3.007 1.00 97.00 91 ALA A N 1
ATOM 724 C CA . ALA A 1 91 ? -1.382 -2.104 1.571 1.00 97.00 91 ALA A CA 1
ATOM 725 C C . ALA A 1 91 ? -0.696 -3.325 0.975 1.00 97.00 91 ALA A C 1
ATOM 727 O O . ALA A 1 91 ? 0.150 -3.943 1.615 1.00 97.00 91 ALA A 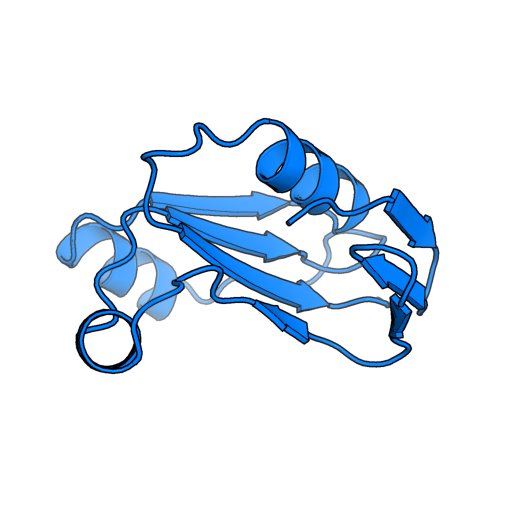O 1
ATOM 728 N N . ALA A 1 92 ? -1.035 -3.609 -0.279 1.00 97.38 92 ALA A N 1
ATOM 729 C CA . ALA A 1 92 ? -0.320 -4.522 -1.157 1.00 97.38 92 ALA A CA 1
ATOM 730 C C . ALA A 1 92 ? 0.119 -3.740 -2.397 1.00 97.38 92 ALA A C 1
ATOM 732 O O . ALA A 1 92 ? -0.721 -3.241 -3.143 1.00 97.38 92 ALA A O 1
ATOM 733 N N . LEU A 1 93 ? 1.424 -3.572 -2.594 1.00 98.19 93 LEU A N 1
ATOM 734 C CA . LEU A 1 93 ? 1.981 -2.722 -3.643 1.00 98.19 93 LEU A CA 1
ATOM 735 C C . LEU A 1 93 ? 2.756 -3.565 -4.649 1.00 98.19 93 LEU A C 1
ATOM 737 O O . LEU A 1 93 ? 3.843 -4.047 -4.334 1.00 98.19 93 LEU A O 1
ATOM 741 N N . HIS A 1 94 ? 2.219 -3.680 -5.863 1.00 98.06 94 HIS A N 1
ATOM 742 C CA . HIS A 1 94 ? 2.949 -4.209 -7.007 1.00 98.06 94 HIS A CA 1
ATOM 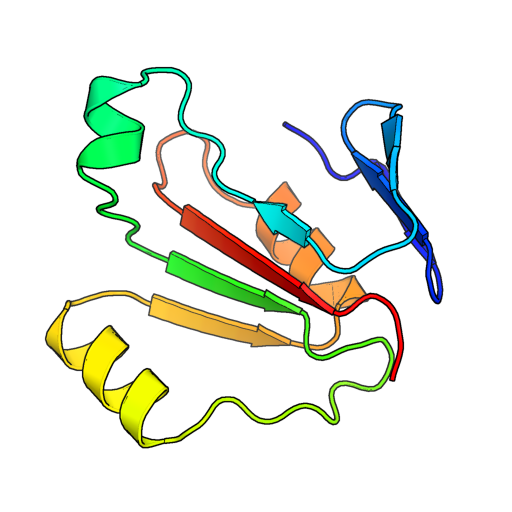743 C C . HIS A 1 94 ? 3.834 -3.113 -7.609 1.00 98.06 94 HIS A C 1
ATOM 745 O O . HIS A 1 94 ? 3.341 -2.039 -7.964 1.00 98.06 94 HIS A O 1
ATOM 751 N N . LEU A 1 95 ? 5.145 -3.329 -7.721 1.00 97.50 95 LEU A N 1
ATOM 752 C CA . LEU A 1 95 ? 6.064 -2.257 -8.136 1.00 97.50 95 LEU A CA 1
ATOM 753 C C . LEU A 1 95 ? 6.277 -2.170 -9.650 1.00 97.50 95 LEU A C 1
ATOM 755 O O . LEU A 1 95 ? 6.817 -1.165 -10.124 1.00 97.50 95 LEU A O 1
ATOM 759 N N . THR A 1 96 ? 5.844 -3.183 -10.403 1.00 95.19 96 THR A N 1
ATOM 760 C CA . THR A 1 96 ? 6.070 -3.291 -11.851 1.00 95.19 96 THR A CA 1
ATOM 761 C C . THR A 1 96 ? 4.787 -3.183 -12.679 1.00 95.19 96 THR A C 1
ATOM 763 O O . THR A 1 96 ? 4.200 -2.107 -12.696 1.00 95.19 96 THR A O 1
ATOM 766 N N . CYS A 1 97 ? 4.377 -4.213 -13.420 1.00 90.75 97 CYS A N 1
ATOM 767 C CA . CYS A 1 97 ? 3.440 -4.152 -14.542 1.00 90.75 97 CYS A CA 1
ATOM 768 C C . CYS A 1 97 ? 2.167 -4.960 -14.348 1.00 90.75 97 CYS A C 1
ATOM 770 O O . CYS A 1 97 ? 2.300 -6.135 -13.962 1.00 90.75 97 CYS A O 1
#

Foldseek 3Di:
DAFPDADQQWTADPNDIDRFKDKDFPDPDPVVVVVVLAQEEQEACFQVLPRDDDPVVVVVCVVSNRHYHRDHLRVSNVCVRPDDPPHGYIYIHGRHD

Sequence (97 aa):
MRIDSYEFGQIVIDGKTYRQDLLIWPIPYVFEALAGDPKVLVVGAGAYGRMEVDRELAVYLQDKGIELVAKPTREACLVINQMPENRRWAAALHLTC